Protein AF-A0A5K1HEZ7-F1 (afdb_monomer)

pLDDT: mean 91.68, std 9.26, range [61.91, 98.25]

Solvent-accessible surface area (backbone atoms only — not comparable to full-atom values): 3969 Å² total; per-residue (Å²): 132,85,79,80,72,83,49,75,89,70,58,48,89,89,74,74,81,66,74,56,42,76,50,65,58,74,41,96,92,79,41,73,53,79,76,42,81,44,68,60,71,86,79,92,68,64,92,82,42,60,79,80,77,71,113

Mean predicted aligned error: 5.24 Å

Nearest PDB structures (foldseek):
  7nwc-assembly2_C  TM=8.796E-01  e=1.084E-02  Homo sapiens
  7nwb-assembly2_C  TM=8.758E-01  e=1.084E-02  Homo sapiens
  2abj-assembly2_J  TM=8.781E-01  e=1.239E-02  Homo sapiens
  2l66-assembly1_B  TM=2.445E-01  e=6.258E+00  Saccharolobus solfataricus 98/2

Sequence (55 aa):
MEVPDFTTTKLGFGQQHTDHMITIDFERDIGWSDPVLRSFEDLPIHPYSSALHYG

Radius of gyration: 16.29 Å; Cα contacts (8 Å, |Δi|>4): 40; chains: 1; bounding box: 41×21×42 Å

Structure (mmCIF, N/CA/C/O backbone):
data_AF-A0A5K1HEZ7-F1
#
_entry.id   AF-A0A5K1HEZ7-F1
#
loop_
_atom_site.group_PDB
_atom_site.id
_atom_site.type_symbol
_atom_site.label_atom_id
_atom_site.label_alt_id
_atom_site.label_comp_id
_atom_site.label_asym_id
_atom_site.label_entity_id
_atom_site.label_seq_id
_atom_site.pdbx_PDB_ins_code
_atom_site.Cartn_x
_atom_site.Cartn_y
_atom_site.Cartn_z
_atom_site.occupancy
_atom_site.B_iso_or_equiv
_atom_site.auth_seq_id
_atom_site.auth_comp_id
_atom_site.auth_asym_id
_atom_site.auth_atom_id
_atom_site.pdbx_PDB_model_num
ATOM 1 N N . MET A 1 1 ? -26.938 -4.450 8.827 1.00 61.91 1 MET A N 1
ATOM 2 C CA . MET A 1 1 ? -25.671 -3.724 9.018 1.00 61.91 1 MET A CA 1
ATOM 3 C C . MET A 1 1 ? -25.690 -3.222 10.447 1.00 61.91 1 MET A C 1
ATOM 5 O O . MET A 1 1 ? -26.542 -2.400 10.759 1.00 61.91 1 MET A O 1
ATOM 9 N N . GLU A 1 2 ? -24.894 -3.817 11.335 1.00 68.75 2 GLU A N 1
ATOM 10 C CA . GLU A 1 2 ? -24.711 -3.237 12.671 1.00 68.75 2 GLU A CA 1
ATOM 11 C C . GLU A 1 2 ? -23.985 -1.901 12.515 1.00 68.75 2 GLU A C 1
ATOM 13 O O . GLU A 1 2 ? -23.050 -1.791 11.722 1.00 68.75 2 GLU A O 1
ATOM 18 N N . VAL A 1 3 ? -24.453 -0.873 13.220 1.00 73.19 3 VAL A N 1
ATOM 19 C CA . VAL A 1 3 ? -23.773 0.423 13.240 1.00 73.19 3 VAL A CA 1
ATOM 20 C C . VAL A 1 3 ? -22.527 0.272 14.119 1.00 73.19 3 VAL A C 1
ATOM 22 O O . VAL A 1 3 ? -22.672 -0.175 15.260 1.00 73.19 3 VAL A O 1
ATOM 25 N N . PRO A 1 4 ? -21.324 0.623 13.633 1.00 71.25 4 PRO A N 1
ATOM 26 C CA . PRO A 1 4 ? -20.117 0.542 14.443 1.00 71.25 4 PRO A CA 1
ATOM 27 C C . PRO A 1 4 ? -20.220 1.442 15.678 1.00 71.25 4 PRO A C 1
ATOM 29 O O . PRO A 1 4 ? -20.746 2.552 15.622 1.00 71.25 4 PRO A O 1
ATOM 32 N N . ASP A 1 5 ? -19.703 0.969 16.807 1.00 77.25 5 ASP A N 1
ATOM 33 C CA . ASP A 1 5 ? -19.584 1.780 18.016 1.00 77.25 5 ASP A CA 1
ATOM 34 C C . ASP A 1 5 ? -18.343 2.677 17.905 1.00 77.25 5 ASP A C 1
ATOM 36 O O . ASP A 1 5 ? -17.210 2.196 17.938 1.00 77.25 5 ASP A O 1
ATOM 40 N N . PHE A 1 6 ? -18.574 3.985 17.771 1.00 79.88 6 PHE A N 1
ATOM 41 C CA . PHE A 1 6 ? -17.537 4.989 17.524 1.00 79.88 6 PHE A CA 1
ATOM 42 C C . PHE A 1 6 ? -16.916 5.58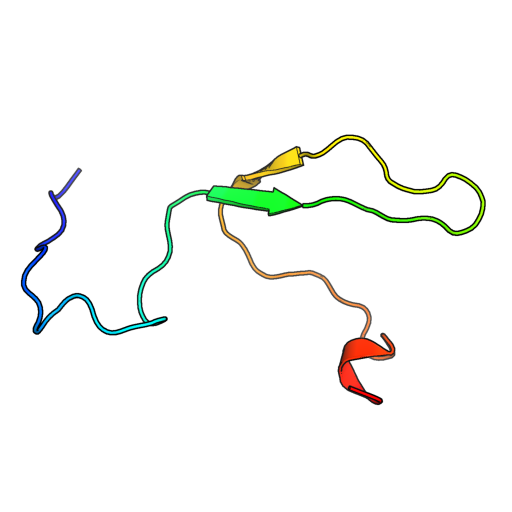9 18.799 1.00 79.88 6 PHE A C 1
ATOM 44 O O . PHE A 1 6 ? -16.341 6.679 18.767 1.00 79.88 6 PHE A O 1
ATOM 51 N N . THR A 1 7 ? -17.039 4.924 19.948 1.00 83.19 7 THR A N 1
ATOM 52 C CA . THR A 1 7 ? -16.369 5.368 21.179 1.00 83.19 7 THR A CA 1
ATOM 53 C C . THR A 1 7 ? -14.843 5.266 21.066 1.00 83.19 7 THR A C 1
ATOM 55 O O . THR A 1 7 ? -14.292 4.355 20.446 1.00 83.19 7 THR A O 1
ATOM 58 N N . THR A 1 8 ? 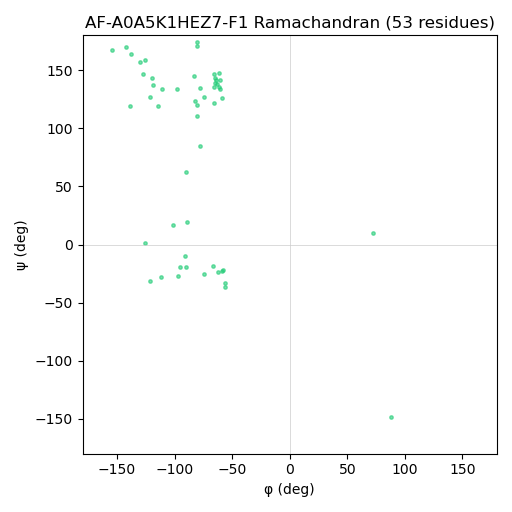-14.128 6.191 21.712 1.00 71.75 8 THR A N 1
ATOM 59 C CA . THR A 1 8 ? -12.653 6.262 21.668 1.00 71.75 8 THR A CA 1
ATOM 60 C C . THR A 1 8 ? -11.963 5.029 22.252 1.00 71.75 8 THR A C 1
ATOM 62 O O . THR A 1 8 ? -10.832 4.731 21.887 1.00 71.75 8 THR A O 1
ATOM 65 N N . THR A 1 9 ? -12.637 4.285 23.131 1.00 78.12 9 THR A N 1
ATOM 66 C CA . THR A 1 9 ? -12.152 3.010 23.676 1.00 78.12 9 THR A CA 1
ATOM 67 C C . THR A 1 9 ? -12.235 1.858 22.676 1.00 78.12 9 THR A C 1
ATOM 69 O O . THR A 1 9 ? -11.459 0.913 22.799 1.00 78.12 9 THR A O 1
ATOM 72 N N . LYS A 1 10 ? -13.140 1.915 21.688 1.00 79.12 10 LYS A N 1
ATOM 73 C CA . LYS A 1 10 ? -13.284 0.888 20.641 1.00 79.12 10 LYS A CA 1
ATOM 74 C C . LYS A 1 10 ? -12.566 1.237 19.337 1.00 79.12 10 LYS A C 1
ATOM 76 O O . LYS A 1 10 ? -12.131 0.330 18.633 1.00 79.12 10 LYS A O 1
ATOM 81 N N . LEU A 1 11 ? -12.386 2.522 19.037 1.00 85.50 11 LEU A N 1
ATOM 82 C CA . LEU A 1 11 ? -11.668 3.010 17.855 1.00 85.50 11 LEU A CA 1
ATOM 83 C C . LEU A 1 11 ? -10.169 3.217 18.126 1.00 85.50 11 LEU A C 1
ATOM 85 O O . LEU A 1 11 ? -9.649 4.331 18.049 1.00 85.50 11 LEU A O 1
ATOM 89 N N . GLY A 1 12 ? -9.458 2.139 18.459 1.00 85.56 12 GLY A N 1
ATOM 90 C CA . GLY A 1 12 ? -7.998 2.176 18.561 1.00 85.56 12 GLY A CA 1
ATOM 91 C C . GLY A 1 12 ? -7.335 2.458 17.204 1.00 85.56 12 GLY A C 1
ATOM 92 O O . GLY A 1 12 ? -7.784 1.963 16.170 1.00 85.56 12 GLY A O 1
ATOM 93 N N . PHE A 1 13 ? -6.243 3.229 17.197 1.00 89.06 13 PHE A N 1
ATOM 94 C CA . PHE A 1 13 ? -5.491 3.529 15.973 1.00 89.06 13 PHE A CA 1
ATOM 95 C C . PHE A 1 13 ? -4.984 2.243 15.294 1.00 89.06 13 PHE A C 1
ATOM 97 O O . PHE A 1 13 ? -4.309 1.432 15.929 1.00 89.06 13 PHE A O 1
ATOM 104 N N . GLY A 1 14 ? -5.309 2.069 14.007 1.00 89.00 14 GLY A N 1
ATOM 105 C CA . GLY A 1 14 ? -4.840 0.953 13.175 1.00 89.00 14 GLY A CA 1
ATOM 106 C C . GLY A 1 14 ? -5.462 -0.416 13.476 1.00 89.00 14 GLY A C 1
ATOM 107 O O . GLY A 1 14 ? -4.969 -1.414 12.968 1.00 89.00 14 GLY A O 1
ATOM 108 N N . GLN A 1 15 ? -6.512 -0.485 14.303 1.00 88.88 15 GLN A N 1
ATOM 109 C CA . GLN A 1 15 ? -7.125 -1.757 14.721 1.00 88.88 15 GLN A CA 1
ATOM 110 C C . GLN A 1 15 ? -8.342 -2.167 13.883 1.00 88.88 15 GLN A C 1
ATOM 112 O O . GLN A 1 15 ? -8.752 -3.322 13.911 1.00 88.88 15 GLN A O 1
ATOM 117 N N . GLN A 1 16 ? -8.948 -1.218 13.169 1.00 88.31 16 GLN A N 1
ATOM 118 C CA . GLN A 1 16 ? -10.122 -1.439 12.327 1.00 88.31 16 GLN A CA 1
ATOM 119 C C . GLN A 1 16 ? -9.852 -0.905 10.920 1.00 88.31 16 GLN A C 1
ATOM 121 O O . GLN A 1 16 ? -9.158 0.101 10.756 1.00 88.31 16 GLN A O 1
ATOM 126 N N . HIS A 1 17 ? -10.422 -1.565 9.918 1.00 90.31 17 HIS A N 1
ATOM 127 C CA . HIS A 1 17 ? -10.348 -1.183 8.510 1.00 90.31 17 HIS A CA 1
ATOM 128 C C . HIS A 1 17 ? -11.754 -1.067 7.914 1.00 90.31 17 HIS A C 1
ATOM 130 O O . HIS A 1 17 ? -12.719 -1.619 8.442 1.00 90.31 17 HIS A O 1
ATOM 136 N N . THR A 1 18 ? -11.873 -0.325 6.815 1.00 92.50 18 THR A N 1
ATOM 137 C CA . THR A 1 18 ? -13.114 -0.226 6.038 1.00 92.50 18 THR A CA 1
ATOM 138 C C . THR A 1 18 ? -13.288 -1.429 5.114 1.00 92.50 18 THR A C 1
ATOM 140 O O . THR A 1 18 ? -12.365 -2.216 4.922 1.00 92.50 18 THR A O 1
ATOM 143 N N . ASP A 1 19 ? -14.460 -1.545 4.490 1.00 95.94 19 ASP A N 1
ATOM 144 C CA . ASP A 1 19 ? -14.781 -2.657 3.584 1.00 95.94 19 ASP A CA 1
ATOM 145 C C . ASP A 1 19 ? -13.944 -2.667 2.291 1.00 95.94 19 ASP A C 1
ATOM 147 O O . ASP A 1 19 ? -13.884 -3.683 1.602 1.00 95.94 19 ASP A O 1
ATOM 151 N N . HIS A 1 20 ? -13.325 -1.535 1.936 1.00 97.62 20 HIS A N 1
ATOM 152 C CA . HIS A 1 20 ? -12.634 -1.341 0.662 1.00 97.62 20 HIS A CA 1
ATOM 153 C C . HIS A 1 20 ? -11.222 -0.776 0.829 1.00 97.62 20 HIS A C 1
ATOM 155 O O . HIS A 1 20 ? -10.921 -0.086 1.807 1.00 97.62 20 HIS A O 1
ATOM 161 N N . MET A 1 21 ? -10.395 -1.029 -0.185 1.00 98.06 21 MET A N 1
ATOM 162 C CA . MET A 1 21 ? -9.046 -0.498 -0.376 1.00 98.06 21 MET A CA 1
ATOM 163 C C . MET A 1 21 ? -8.815 -0.105 -1.843 1.00 98.06 21 MET A C 1
ATOM 165 O O . MET A 1 21 ? -9.562 -0.514 -2.732 1.00 98.06 21 MET A O 1
ATOM 169 N N . ILE A 1 22 ? -7.768 0.683 -2.098 1.00 98.25 22 ILE A N 1
ATOM 170 C CA . ILE A 1 22 ? -7.320 1.043 -3.449 1.00 98.25 22 ILE A CA 1
ATOM 171 C C . ILE A 1 22 ? -5.973 0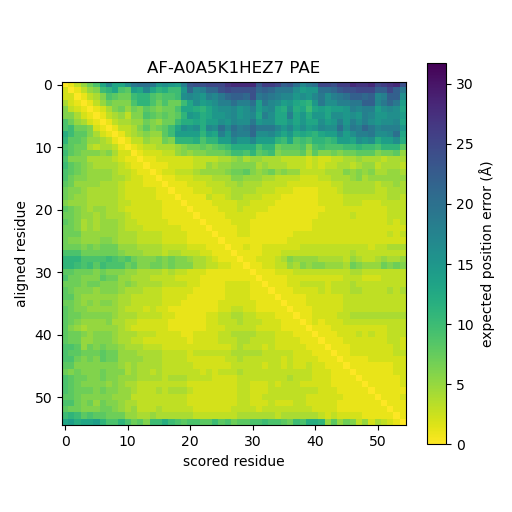.374 -3.722 1.00 98.25 22 ILE A C 1
ATOM 173 O O . ILE A 1 22 ? -5.072 0.442 -2.886 1.00 98.25 22 ILE A O 1
ATOM 177 N N . THR A 1 23 ? -5.826 -0.231 -4.899 1.00 97.69 23 THR A N 1
ATOM 178 C CA . THR A 1 23 ? -4.553 -0.768 -5.403 1.00 97.69 23 THR A CA 1
ATOM 179 C C . THR A 1 23 ? -4.166 -0.084 -6.703 1.00 97.69 23 THR A C 1
ATOM 181 O O . THR A 1 23 ? -5.032 0.218 -7.524 1.00 97.69 23 THR A O 1
ATOM 184 N N . ILE A 1 24 ? -2.868 0.150 -6.892 1.00 98.00 24 ILE A N 1
ATOM 185 C CA . ILE A 1 24 ? -2.309 0.715 -8.121 1.00 98.00 24 ILE A CA 1
ATOM 186 C C . ILE A 1 24 ? -1.022 -0.041 -8.427 1.00 98.00 24 ILE A C 1
ATOM 188 O O . ILE A 1 24 ? -0.089 -0.013 -7.622 1.00 98.00 24 ILE A O 1
ATOM 192 N N . ASP A 1 25 ? -0.977 -0.705 -9.577 1.00 96.88 25 ASP A N 1
ATOM 193 C CA . ASP A 1 25 ? 0.216 -1.417 -10.020 1.00 96.88 25 ASP A CA 1
ATOM 194 C C . ASP A 1 25 ? 1.194 -0.464 -10.710 1.00 96.88 25 ASP A C 1
ATOM 196 O O . ASP A 1 25 ? 0.799 0.482 -11.402 1.00 96.88 25 ASP A O 1
ATOM 200 N N . PHE A 1 26 ? 2.485 -0.730 -10.516 1.00 97.25 26 PHE A N 1
ATOM 201 C CA . PHE A 1 26 ? 3.572 -0.024 -11.182 1.00 97.25 26 PHE A CA 1
ATOM 202 C C . PHE A 1 26 ? 4.435 -1.007 -11.967 1.00 97.25 26 PHE A C 1
ATOM 204 O O . PHE A 1 26 ? 4.984 -1.955 -11.402 1.00 97.25 26 PHE A O 1
ATOM 211 N N . GLU A 1 27 ? 4.632 -0.719 -13.249 1.00 97.56 27 GLU A N 1
ATOM 212 C CA . GLU A 1 27 ? 5.554 -1.447 -14.117 1.00 97.56 27 GLU A CA 1
ATOM 213 C C . GLU A 1 27 ? 6.636 -0.500 -14.631 1.00 97.56 27 GLU A C 1
ATOM 215 O O . GLU A 1 27 ? 6.349 0.624 -15.034 1.00 97.56 27 GLU A O 1
ATOM 220 N N . ARG A 1 28 ? 7.901 -0.937 -14.645 1.00 97.50 28 ARG A N 1
ATOM 221 C CA . ARG A 1 28 ? 9.038 -0.060 -14.985 1.00 97.50 28 ARG A CA 1
ATOM 222 C C . ARG A 1 28 ? 8.898 0.606 -16.361 1.00 97.50 28 ARG A C 1
ATOM 224 O O . ARG A 1 28 ? 9.300 1.757 -16.500 1.00 97.50 28 ARG A O 1
ATOM 231 N N . ASP A 1 29 ? 8.344 -0.106 -17.336 1.00 98.00 29 ASP A N 1
ATOM 232 C CA . ASP A 1 29 ? 8.271 0.355 -18.726 1.00 98.00 29 ASP A CA 1
ATOM 233 C C . ASP A 1 29 ? 6.993 1.158 -19.032 1.00 98.00 29 ASP A C 1
ATOM 235 O O . ASP A 1 29 ? 6.961 1.910 -20.004 1.00 98.00 29 ASP A O 1
ATOM 239 N N . ILE A 1 30 ? 5.951 1.019 -18.202 1.00 97.31 30 ILE A N 1
ATOM 240 C CA . ILE A 1 30 ? 4.610 1.592 -18.432 1.00 97.31 30 ILE A CA 1
ATOM 241 C C . ILE A 1 30 ? 4.293 2.706 -17.420 1.00 97.31 30 ILE A C 1
ATOM 243 O O . ILE A 1 30 ? 3.571 3.652 -17.729 1.00 97.31 30 ILE A O 1
ATOM 247 N N . GLY A 1 31 ? 4.883 2.645 -16.226 1.00 97.94 31 GLY A N 1
ATOM 248 C CA . GLY A 1 31 ? 4.591 3.533 -15.109 1.00 97.94 31 GLY A CA 1
ATOM 249 C C . GLY A 1 31 ? 3.434 3.024 -14.250 1.00 97.94 31 GLY A C 1
ATOM 250 O O . GLY A 1 31 ? 3.253 1.820 -14.072 1.00 97.94 31 GLY A O 1
ATOM 251 N N . TRP A 1 32 ? 2.679 3.960 -13.674 1.00 98.25 32 TRP A N 1
ATOM 252 C CA . TRP A 1 32 ? 1.498 3.660 -12.865 1.00 98.25 32 TRP A CA 1
ATOM 253 C C . TRP A 1 32 ? 0.303 3.308 -13.747 1.00 98.25 32 TRP A C 1
ATOM 255 O O . TRP A 1 32 ? 0.010 4.022 -14.706 1.00 98.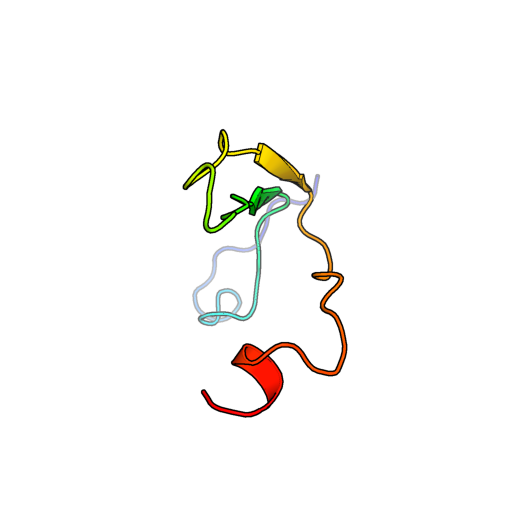25 32 TRP A O 1
ATOM 265 N N . SER A 1 33 ? -0.403 2.246 -13.378 1.00 97.75 33 SER A N 1
ATOM 266 C CA . SER A 1 33 ? -1.688 1.877 -13.976 1.00 97.75 33 SER A CA 1
ATOM 267 C C . SER A 1 33 ? -2.845 2.695 -13.394 1.00 97.75 33 SER A C 1
ATOM 269 O O . SER A 1 33 ? -2.676 3.455 -12.436 1.00 97.75 33 SER A O 1
ATOM 271 N N . ASP A 1 34 ? -4.042 2.521 -13.953 1.00 98.19 34 ASP A N 1
ATOM 272 C CA . ASP A 1 34 ? -5.254 3.117 -13.394 1.00 98.19 34 ASP A CA 1
ATOM 273 C C . ASP A 1 34 ? -5.548 2.559 -11.985 1.00 98.19 34 ASP A C 1
ATOM 275 O O . ASP A 1 34 ? -5.427 1.350 -11.760 1.00 98.19 34 ASP A O 1
ATOM 279 N N . PRO A 1 35 ? -5.962 3.402 -11.019 1.00 98.19 35 PRO A N 1
ATOM 280 C CA . PRO A 1 35 ? -6.315 2.939 -9.683 1.00 98.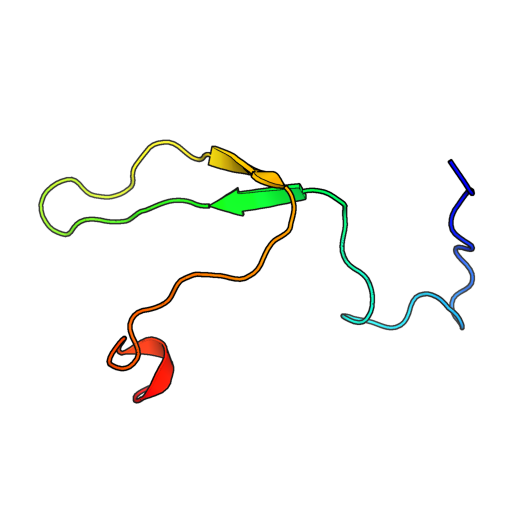19 35 PRO A CA 1
ATOM 281 C C . PRO A 1 35 ? -7.546 2.033 -9.674 1.00 98.19 35 PRO A C 1
ATOM 283 O O . PRO A 1 35 ? -8.564 2.339 -10.298 1.00 98.19 35 PRO A O 1
ATOM 286 N N . VAL A 1 36 ? -7.497 0.968 -8.873 1.00 98.12 36 VAL A N 1
ATOM 287 C CA . VAL A 1 36 ? -8.604 0.016 -8.713 1.00 98.12 36 VAL A CA 1
ATOM 288 C C . VAL A 1 36 ? -9.145 0.072 -7.286 1.00 98.12 36 VAL A C 1
ATOM 290 O O . VAL A 1 36 ? -8.422 -0.217 -6.334 1.00 98.12 36 VAL A O 1
ATOM 293 N N . LEU A 1 37 ? -10.430 0.415 -7.134 1.00 98.12 37 LEU A N 1
ATOM 294 C CA . LEU A 1 37 ? -11.175 0.268 -5.879 1.00 98.12 37 LEU A CA 1
ATOM 295 C C . LEU A 1 37 ? -11.671 -1.178 -5.753 1.00 98.12 37 LEU A C 1
ATOM 297 O O . LEU A 1 37 ? -12.394 -1.659 -6.626 1.00 98.12 37 LEU A O 1
ATOM 301 N N . ARG A 1 38 ? -11.315 -1.859 -4.664 1.00 97.00 38 ARG A N 1
ATOM 302 C CA . ARG A 1 38 ? -11.665 -3.268 -4.416 1.00 97.00 38 ARG A CA 1
ATOM 303 C C . ARG A 1 38 ? -11.988 -3.520 -2.945 1.00 97.00 38 ARG A C 1
ATOM 305 O O . ARG A 1 38 ? -11.776 -2.643 -2.109 1.00 97.00 38 ARG A O 1
ATOM 312 N N . SER A 1 39 ? -12.522 -4.699 -2.632 1.00 98.0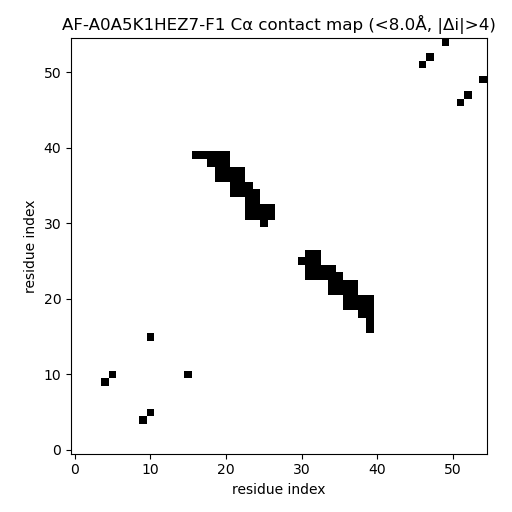6 39 SER A N 1
ATOM 313 C CA . SER A 1 39 ? -12.739 -5.126 -1.245 1.00 98.06 39 SER A CA 1
ATOM 314 C C . SER A 1 39 ? -11.415 -5.208 -0.483 1.00 98.06 39 SER A C 1
ATOM 316 O O . SER A 1 39 ? -10.377 -5.500 -1.072 1.00 98.06 39 SER A O 1
ATOM 318 N N . PHE A 1 40 ? -11.445 -4.930 0.820 1.00 97.50 40 PHE A N 1
ATOM 319 C CA . PHE A 1 40 ? -10.282 -5.111 1.684 1.00 97.50 40 PHE A CA 1
ATOM 320 C C . PHE A 1 40 ? -9.937 -6.603 1.785 1.00 97.50 40 PHE A C 1
ATOM 322 O O . PHE A 1 40 ? -10.773 -7.409 2.195 1.00 97.50 40 PHE A O 1
ATOM 329 N N . GLU A 1 41 ? -8.718 -6.966 1.395 1.00 97.00 41 GLU A N 1
ATOM 330 C CA . GLU A 1 41 ? -8.251 -8.352 1.330 1.00 97.00 41 GLU A CA 1
ATOM 331 C C . GLU A 1 41 ? -6.724 -8.444 1.478 1.00 97.00 41 GLU A C 1
ATOM 333 O O . GLU A 1 41 ? -6.016 -7.438 1.394 1.00 97.00 41 GLU A O 1
ATOM 338 N N . ASP A 1 42 ? -6.217 -9.661 1.691 1.00 97.50 42 ASP A N 1
ATOM 339 C CA . ASP A 1 42 ? -4.780 -9.922 1.795 1.00 97.50 42 ASP A CA 1
ATOM 340 C C . ASP A 1 42 ? -4.056 -9.620 0.471 1.00 97.50 42 ASP A C 1
ATOM 342 O O . ASP A 1 42 ? -4.540 -9.937 -0.617 1.00 97.50 42 ASP A O 1
ATOM 346 N N . LEU A 1 43 ? -2.848 -9.052 0.557 1.00 95.69 43 LEU A N 1
ATOM 347 C CA 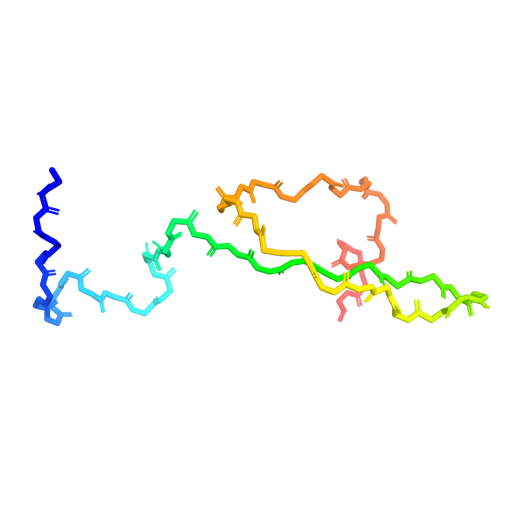. LEU A 1 43 ? -2.019 -8.778 -0.617 1.00 95.69 43 LEU A CA 1
ATOM 348 C C . LEU A 1 43 ? -1.271 -10.048 -1.072 1.00 95.69 43 LEU A C 1
ATOM 350 O O . LEU A 1 43 ? -0.439 -10.565 -0.318 1.00 95.69 43 LEU A O 1
ATOM 354 N N . PRO A 1 44 ? -1.473 -10.533 -2.313 1.00 94.50 44 PRO A N 1
ATOM 355 C CA . PRO A 1 44 ? -0.742 -11.679 -2.847 1.00 94.50 44 PRO A CA 1
ATOM 356 C C . PRO A 1 44 ? 0.673 -11.262 -3.278 1.00 94.50 44 PRO A C 1
ATOM 358 O O . PRO A 1 44 ? 0.928 -10.945 -4.439 1.00 94.50 44 PRO A O 1
ATOM 361 N N . ILE A 1 45 ? 1.610 -11.24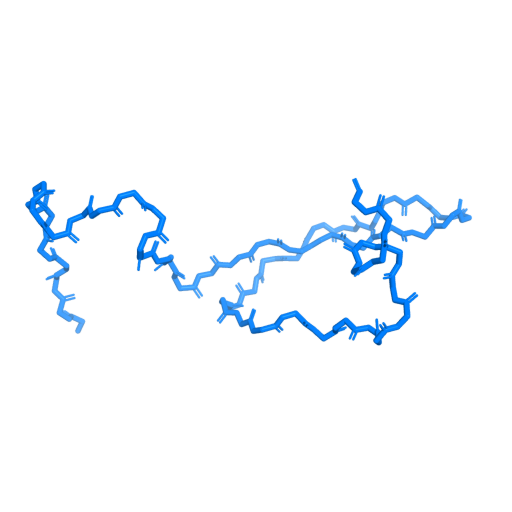1 -2.331 1.00 96.38 45 ILE A N 1
ATOM 362 C CA . ILE A 1 45 ? 2.994 -10.809 -2.566 1.00 96.38 45 ILE A CA 1
ATOM 363 C C . ILE A 1 45 ? 3.897 -12.027 -2.793 1.00 96.38 45 ILE A C 1
ATOM 365 O O . ILE A 1 45 ? 3.870 -12.998 -2.039 1.00 96.38 45 ILE A O 1
ATOM 369 N N . HIS A 1 46 ? 4.750 -11.964 -3.818 1.00 97.19 46 HIS A N 1
ATOM 370 C CA . HIS A 1 46 ? 5.782 -12.976 -4.033 1.00 97.19 46 HIS A CA 1
ATOM 371 C C . HIS A 1 46 ? 6.761 -13.026 -2.836 1.00 97.19 46 HIS A C 1
ATOM 373 O O . HIS A 1 46 ? 7.241 -11.968 -2.424 1.00 97.19 46 HIS A O 1
ATOM 379 N N . PRO A 1 47 ? 7.151 -14.209 -2.312 1.00 97.69 47 PRO A N 1
ATOM 380 C CA . PRO A 1 47 ? 7.970 -14.318 -1.091 1.00 97.69 47 PRO A CA 1
ATOM 381 C C . PRO A 1 47 ? 9.329 -13.600 -1.138 1.00 97.69 47 PRO A C 1
ATOM 383 O O . PRO A 1 47 ? 9.899 -13.267 -0.101 1.00 97.69 47 PRO A O 1
ATOM 386 N N . TYR A 1 48 ? 9.852 -13.351 -2.340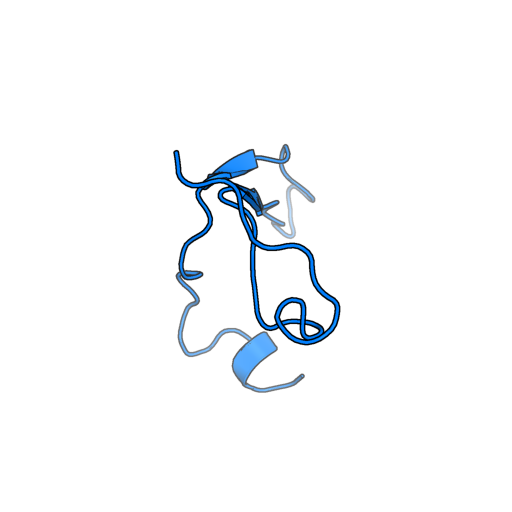 1.00 97.69 48 TYR A N 1
ATOM 387 C CA . TYR A 1 48 ? 11.111 -12.632 -2.571 1.00 97.69 48 TYR A CA 1
ATOM 388 C C . TYR A 1 48 ? 10.924 -11.163 -2.991 1.00 97.69 48 TYR A C 1
ATOM 390 O O . TYR A 1 48 ? 11.846 -10.559 -3.532 1.00 97.69 48 TYR A O 1
ATOM 398 N N . SER A 1 49 ? 9.738 -10.580 -2.788 1.00 97.44 49 SER A N 1
ATOM 399 C CA . SER A 1 49 ? 9.510 -9.148 -3.023 1.00 97.44 49 SER A CA 1
ATOM 400 C C . SER A 1 49 ? 10.417 -8.300 -2.130 1.00 97.44 49 SER A C 1
ATOM 402 O O . SER A 1 49 ? 10.499 -8.554 -0.930 1.00 97.44 49 SER A O 1
ATOM 404 N N . SER A 1 50 ? 11.075 -7.275 -2.683 1.00 97.62 50 SER A N 1
ATOM 405 C CA . SER A 1 50 ? 12.065 -6.461 -1.958 1.00 97.62 50 SER A CA 1
ATOM 406 C C . SER A 1 50 ? 11.515 -5.837 -0.673 1.00 97.62 50 SER A C 1
ATOM 408 O O . SER A 1 50 ? 12.243 -5.764 0.313 1.00 97.62 50 SER A O 1
ATOM 410 N N . ALA A 1 51 ? 10.228 -5.475 -0.654 1.00 96.50 51 ALA A N 1
ATOM 411 C CA . ALA A 1 51 ? 9.542 -4.929 0.520 1.00 96.50 51 ALA A CA 1
ATOM 412 C C . ALA A 1 51 ? 9.562 -5.873 1.741 1.00 96.50 51 ALA A C 1
ATOM 414 O O . ALA A 1 51 ? 9.426 -5.415 2.870 1.00 96.50 51 ALA A O 1
ATOM 415 N N . LEU A 1 52 ? 9.749 -7.182 1.529 1.00 97.44 52 LEU A N 1
ATOM 416 C CA . LEU A 1 52 ? 9.839 -8.183 2.597 1.00 97.44 52 LEU A CA 1
ATOM 417 C C . LEU A 1 52 ? 11.277 -8.435 3.082 1.00 97.44 52 LEU A C 1
ATOM 419 O O . LEU A 1 52 ? 11.458 -9.122 4.084 1.00 97.44 52 LEU A O 1
ATOM 423 N N . HIS A 1 53 ? 12.295 -7.913 2.387 1.00 97.69 53 HIS A N 1
ATOM 424 C CA . HIS A 1 53 ? 13.710 -8.215 2.664 1.00 97.69 53 HIS A CA 1
ATOM 425 C C . HIS A 1 53 ? 14.553 -6.980 2.985 1.00 97.69 53 HIS A C 1
ATOM 427 O O . HIS A 1 53 ? 15.509 -7.092 3.750 1.00 97.69 53 HIS A O 1
ATOM 433 N N . TYR A 1 54 ? 14.227 -5.818 2.413 1.00 96.62 54 TYR A N 1
ATOM 434 C CA . TYR A 1 54 ? 15.136 -4.664 2.400 1.00 96.62 54 TYR A CA 1
ATOM 435 C C . TYR A 1 54 ? 14.558 -3.359 2.959 1.00 96.62 54 TYR A C 1
ATOM 437 O O . TYR A 1 54 ? 15.300 -2.382 3.015 1.00 96.62 54 TYR A O 1
ATOM 445 N N . GLY A 1 55 ? 13.304 -3.369 3.430 1.00 82.62 55 GLY A N 1
ATOM 446 C CA . GLY A 1 55 ? 12.632 -2.187 3.991 1.00 82.62 55 GLY A CA 1
ATOM 447 C C . GLY A 1 55 ? 12.614 -1.001 3.037 1.00 82.62 55 GLY A C 1
ATOM 448 O O . GLY A 1 55 ? 12.678 0.133 3.559 1.00 82.62 55 GLY A O 1
#

Secondary structure (DSSP, 8-state):
-PPP---TTT--TTS---SEEEE--EETTTEE---EEEE-------TT-GGGT--

Organism: NCBI:txid210225

Foldseek 3Di:
DDDDDPDPVRPDPPPDDDQWDKDWDQDPVPGIDDIDIDGDDDDPDDPPPCVNPPD

InterPro domains:
  IPR005786 Branched-chain amino acid aminotransferase II [PTHR11825] (7-55)
  IPR036038 Aminotransferase-like, PLP-dependent enzymes [SSF56752] (4-55)
  IPR043131 Branched-chain-amino-acid aminotransferase-like, N-terminal [G3DSA:3.30.470.10] (2-55)